Protein AF-A0A928KKV0-F1 (afdb_monomer)

Secondary structure (DSSP, 8-state):
-TTHHHHHHHHHHHHHHHHHH---SS-EEEEEEHHHHHHHHT--GGGHHHHHHHHHHHTHHHH---EEEEETTEEEEEE-HHHHHHHHHT--TTSHHHHHHHHHTSTT--HHHHHHHHHHH-S-EEEEE--SSS-SEEEEESSTTS--EEEEEEE-SS-EEEEEEEHHHHHHHT-

Foldseek 3Di:
DLQVQVVVVVLLVLLLCCLVPNADLFKDKDWDFLVVLCVSNVHDSVCSVVSLQVNLVVCCVQQNRWDWDDDPGGIITIGGSRNSVSSVVPRDCPALSNCQSVQQPDWPRDPVSNVVSVVVVHPQKDKDADDPVPAGIWIDGPDPDRDQWIWGWHDDPGGIDIDTDHPVRVVVVVD

Mean predicted aligned error: 3.45 Å

Structure (mmCIF, N/CA/C/O backbone):
data_AF-A0A928KKV0-F1
#
_entry.id   AF-A0A928KKV0-F1
#
loop_
_atom_site.group_PDB
_atom_site.id
_atom_site.type_symbol
_atom_site.label_atom_id
_atom_site.label_alt_id
_atom_site.label_comp_id
_atom_site.label_asym_id
_atom_site.label_entity_id
_atom_site.label_seq_id
_atom_site.pdbx_PDB_ins_code
_atom_site.Cartn_x
_atom_site.Cartn_y
_atom_site.Cartn_z
_atom_site.occupancy
_atom_site.B_iso_or_equiv
_atom_site.auth_seq_id
_atom_site.auth_comp_id
_atom_site.auth_asym_id
_atom_site.auth_atom_id
_atom_site.pdbx_PDB_model_num
ATOM 1 N N . MET A 1 1 ? -19.086 2.191 1.489 1.00 51.44 1 MET A N 1
ATOM 2 C CA . MET A 1 1 ? -19.020 2.713 2.875 1.00 51.44 1 MET A CA 1
ATOM 3 C C . MET A 1 1 ? -17.732 3.509 3.006 1.00 51.44 1 MET A C 1
ATOM 5 O O . MET A 1 1 ? -16.745 3.055 2.445 1.00 51.44 1 MET A O 1
ATOM 9 N N . SER A 1 2 ? -17.732 4.648 3.708 1.00 73.75 2 SER A N 1
ATOM 10 C CA . SER A 1 2 ? -16.563 5.547 3.864 1.00 73.75 2 SER A CA 1
ATOM 11 C C . SER A 1 2 ? -15.295 4.843 4.370 1.00 73.75 2 SER A C 1
ATOM 13 O O . SER A 1 2 ? -14.190 5.245 4.051 1.00 73.75 2 SER A O 1
ATOM 15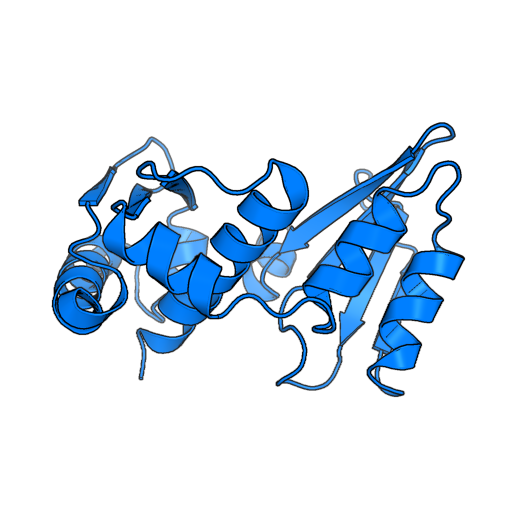 N N . GLN A 1 3 ? -15.460 3.740 5.099 1.00 90.81 3 GLN A N 1
ATOM 16 C CA . GLN A 1 3 ? -14.387 3.018 5.781 1.00 90.81 3 GLN A CA 1
ATOM 17 C C . GLN A 1 3 ? -13.841 1.790 5.033 1.00 90.81 3 GLN A C 1
ATOM 19 O O . GLN A 1 3 ? -12.837 1.219 5.453 1.00 90.81 3 GLN A O 1
ATOM 24 N N . GLN A 1 4 ? -14.493 1.357 3.947 1.00 95.06 4 GLN A N 1
ATOM 25 C CA . GLN A 1 4 ? -14.064 0.177 3.177 1.00 95.06 4 GLN A CA 1
ATOM 26 C C . GLN A 1 4 ? -12.664 0.381 2.586 1.00 95.06 4 GLN A C 1
ATOM 28 O O . GLN A 1 4 ? -11.825 -0.507 2.635 1.00 95.06 4 GLN A O 1
ATOM 33 N N . ARG A 1 5 ? -12.383 1.597 2.122 1.00 95.62 5 ARG A N 1
ATOM 34 C CA . ARG A 1 5 ? -11.116 1.932 1.482 1.00 95.62 5 ARG A CA 1
ATOM 35 C C . ARG A 1 5 ? -9.922 1.858 2.443 1.00 95.62 5 ARG A C 1
ATOM 37 O O . ARG A 1 5 ? -8.870 1.352 2.065 1.00 95.62 5 ARG A O 1
ATOM 44 N N . LEU A 1 6 ? -10.084 2.293 3.699 1.00 97.69 6 LEU A N 1
ATOM 45 C CA . LEU A 1 6 ? -9.061 2.090 4.734 1.00 97.69 6 LEU A CA 1
ATOM 46 C C . LEU A 1 6 ? -8.859 0.598 5.045 1.00 97.69 6 LEU A C 1
ATOM 48 O O . LEU A 1 6 ? -7.723 0.165 5.228 1.00 97.69 6 LEU A O 1
ATOM 52 N N . TYR A 1 7 ? -9.938 -0.189 5.081 1.00 97.81 7 TYR A N 1
ATOM 53 C CA . TYR A 1 7 ? -9.851 -1.638 5.269 1.00 97.81 7 TYR A CA 1
ATOM 54 C C . TYR A 1 7 ? -9.034 -2.297 4.150 1.00 97.81 7 TYR A C 1
ATOM 56 O O . TYR A 1 7 ? -8.057 -2.986 4.445 1.00 97.81 7 TYR A O 1
ATOM 64 N N . ASP A 1 8 ? -9.373 -2.028 2.887 1.00 96.19 8 ASP A N 1
ATOM 65 C CA . ASP A 1 8 ? -8.682 -2.602 1.726 1.00 96.19 8 ASP A CA 1
ATOM 66 C C . ASP A 1 8 ? -7.204 -2.189 1.702 1.00 96.19 8 ASP A C 1
ATOM 68 O O . ASP A 1 8 ? -6.319 -3.011 1.451 1.00 96.19 8 ASP A O 1
ATOM 72 N N . ASN A 1 9 ? -6.914 -0.934 2.060 1.00 97.06 9 ASN A N 1
ATOM 73 C CA . ASN A 1 9 ? -5.548 -0.438 2.175 1.00 97.06 9 ASN A CA 1
ATOM 74 C C . ASN A 1 9 ? -4.750 -1.168 3.272 1.00 97.06 9 ASN A C 1
ATOM 76 O O . ASN A 1 9 ? -3.647 -1.637 2.997 1.00 97.06 9 ASN A O 1
ATOM 80 N N . ILE A 1 10 ? -5.300 -1.329 4.483 1.00 97.81 10 ILE A N 1
ATOM 81 C CA . ILE A 1 10 ? -4.633 -2.063 5.574 1.00 97.81 10 ILE A CA 1
ATOM 82 C C . ILE A 1 10 ? -4.376 -3.518 5.172 1.00 97.81 10 ILE A C 1
ATOM 84 O O . ILE A 1 10 ? -3.279 -4.029 5.403 1.00 97.81 10 ILE A O 1
ATOM 88 N N . VAL A 1 11 ? -5.359 -4.183 4.556 1.00 97.50 11 VAL A N 1
ATOM 89 C CA . VAL A 1 11 ? -5.201 -5.556 4.053 1.00 97.50 11 VAL A CA 1
ATOM 90 C C . VAL A 1 11 ? -4.060 -5.614 3.038 1.00 97.50 11 VAL A C 1
ATOM 92 O O . VAL A 1 11 ? -3.163 -6.439 3.190 1.00 97.50 11 VAL A O 1
ATOM 95 N N . SER A 1 12 ? -4.045 -4.714 2.055 1.00 96.75 12 SER A N 1
ATOM 96 C CA . SER A 1 12 ? -3.000 -4.639 1.028 1.00 96.75 12 SER A CA 1
ATOM 97 C C . SER A 1 12 ? -1.600 -4.408 1.615 1.00 96.75 12 SER A C 1
ATOM 99 O O . SER A 1 12 ? -0.657 -5.118 1.258 1.00 96.75 12 SER A O 1
ATOM 101 N N . VAL A 1 13 ? -1.460 -3.474 2.562 1.00 97.12 13 VAL A N 1
ATOM 102 C CA . VAL A 1 13 ? -0.184 -3.181 3.239 1.00 97.12 13 VAL A CA 1
ATOM 103 C C . VAL A 1 13 ? 0.303 -4.383 4.049 1.00 97.12 13 VAL A C 1
ATOM 105 O O . VAL A 1 13 ? 1.492 -4.704 4.036 1.00 97.12 13 VAL A O 1
ATOM 108 N N . LEU A 1 14 ? -0.599 -5.086 4.737 1.00 97.75 14 LEU A N 1
ATOM 109 C CA . LEU A 1 14 ? -0.246 -6.288 5.491 1.00 97.75 14 LEU A CA 1
ATOM 110 C C . LEU A 1 14 ? 0.119 -7.463 4.574 1.00 97.75 14 LEU A C 1
ATOM 112 O O . LEU A 1 14 ? 1.092 -8.158 4.868 1.00 97.75 14 LEU A O 1
ATOM 116 N N . LYS A 1 15 ? -0.594 -7.661 3.456 1.00 97.56 15 LYS A N 1
ATOM 117 C CA . LYS A 1 15 ? -0.227 -8.652 2.429 1.00 97.56 15 LYS A CA 1
ATOM 118 C C . LYS A 1 15 ? 1.172 -8.376 1.889 1.00 97.56 15 LYS A C 1
ATOM 120 O O . LYS A 1 15 ? 2.016 -9.269 1.870 1.00 97.56 15 LYS A O 1
ATOM 125 N N . GLU A 1 16 ? 1.450 -7.126 1.527 1.00 97.19 16 GLU A N 1
ATOM 126 C CA . GLU A 1 16 ? 2.772 -6.702 1.073 1.00 97.19 16 GLU A CA 1
ATOM 127 C C . GLU A 1 16 ? 3.857 -6.958 2.126 1.00 97.19 16 GLU A C 1
ATOM 129 O O . GLU A 1 16 ? 4.899 -7.529 1.799 1.00 97.19 16 GLU A O 1
ATOM 134 N N . ALA A 1 17 ? 3.618 -6.582 3.386 1.00 96.38 17 ALA A N 1
ATOM 135 C CA . ALA A 1 17 ? 4.567 -6.805 4.472 1.00 96.38 17 ALA A CA 1
ATOM 136 C C . ALA A 1 17 ? 4.880 -8.298 4.653 1.00 96.38 17 ALA A C 1
ATOM 138 O O . ALA A 1 17 ? 6.051 -8.666 4.742 1.00 96.38 17 ALA A O 1
ATOM 139 N N . GLN A 1 18 ? 3.863 -9.165 4.632 1.00 97.06 18 GLN A N 1
ATOM 140 C CA . GLN A 1 18 ? 4.037 -10.617 4.745 1.00 97.06 18 GLN A CA 1
ATOM 141 C C . GLN A 1 18 ? 4.776 -11.213 3.539 1.00 97.06 18 GLN A C 1
ATOM 143 O O . GLN A 1 18 ? 5.651 -12.059 3.710 1.00 97.06 18 GLN A O 1
ATOM 148 N N . LEU A 1 19 ? 4.489 -10.750 2.320 1.00 96.56 19 LEU A N 1
ATOM 149 C CA . LEU A 1 19 ? 5.197 -11.180 1.109 1.00 96.56 19 LEU A CA 1
ATOM 150 C C . LEU A 1 19 ? 6.659 -10.705 1.102 1.00 96.56 19 LEU A C 1
ATOM 152 O O . LEU A 1 19 ? 7.546 -11.410 0.606 1.00 96.56 19 LEU A O 1
ATOM 156 N N . LYS A 1 20 ? 6.940 -9.518 1.654 1.00 94.69 20 LYS A N 1
ATOM 157 C CA . LYS A 1 20 ? 8.287 -8.937 1.749 1.00 94.69 20 LYS A CA 1
ATOM 158 C C . LYS A 1 20 ? 9.129 -9.577 2.850 1.00 94.69 20 LYS A C 1
ATOM 160 O O . LYS A 1 20 ? 10.262 -9.968 2.566 1.00 94.69 20 LYS A O 1
ATOM 165 N N . LEU A 1 21 ? 8.588 -9.700 4.055 1.00 95.31 21 LEU A N 1
ATOM 166 C CA . LEU A 1 21 ? 9.338 -10.039 5.269 1.00 95.31 21 LEU A CA 1
ATOM 167 C C . LEU A 1 21 ? 9.090 -11.471 5.764 1.00 95.31 21 LEU A C 1
ATOM 169 O O . LEU A 1 21 ? 9.864 -11.972 6.571 1.00 95.31 21 LEU A O 1
ATOM 173 N N . GLY A 1 22 ? 8.060 -12.141 5.248 1.00 95.62 22 GLY A N 1
ATOM 174 C CA . GLY A 1 22 ? 7.538 -13.387 5.803 1.00 95.62 22 GLY A CA 1
ATOM 175 C C . GLY A 1 22 ? 6.378 -13.133 6.768 1.00 95.62 22 GLY A C 1
ATOM 176 O O . GLY A 1 22 ? 6.202 -12.033 7.292 1.00 95.62 22 GLY A O 1
ATOM 177 N N . TYR A 1 23 ? 5.556 -14.160 6.979 1.00 96.25 23 TYR A N 1
ATOM 178 C CA . TYR A 1 23 ? 4.488 -14.121 7.975 1.00 96.25 23 TYR A CA 1
ATOM 179 C C . TYR A 1 23 ? 5.032 -14.466 9.361 1.00 96.25 23 TYR A C 1
ATOM 181 O O . TYR A 1 23 ? 5.656 -15.511 9.548 1.00 96.25 23 TYR A O 1
ATOM 189 N N . GLU A 1 24 ? 4.706 -13.619 10.334 1.00 94.06 24 GLU A N 1
ATOM 190 C CA . GLU A 1 24 ? 4.883 -13.890 11.754 1.00 94.06 24 GLU A CA 1
ATOM 191 C C . GLU A 1 24 ? 3.598 -13.541 12.514 1.00 94.06 24 GLU A C 1
ATOM 193 O O . GLU A 1 24 ? 2.907 -12.566 12.211 1.00 94.06 24 GLU A O 1
ATOM 198 N N . GLU A 1 25 ? 3.273 -14.341 13.528 1.00 94.81 25 GLU A N 1
ATOM 199 C CA . GLU A 1 25 ? 2.052 -14.198 14.325 1.00 94.81 25 GLU A CA 1
ATOM 200 C C . GLU A 1 25 ? 2.226 -13.142 15.436 1.00 94.81 25 GLU A C 1
ATOM 202 O O . GLU A 1 25 ? 2.160 -13.427 16.632 1.00 94.81 25 GLU A O 1
ATOM 207 N N . HIS A 1 26 ? 2.481 -11.893 15.048 1.00 96.25 26 HIS A N 1
ATOM 208 C CA . HIS A 1 26 ? 2.588 -10.759 15.966 1.00 96.25 26 HIS A CA 1
ATOM 209 C C . HIS A 1 26 ? 1.786 -9.554 15.463 1.00 96.25 26 HIS A C 1
ATOM 211 O O . HIS A 1 26 ? 1.436 -9.454 14.291 1.00 96.25 26 HIS A O 1
ATOM 217 N N . ALA A 1 27 ? 1.488 -8.605 16.354 1.00 97.94 27 ALA A N 1
ATOM 218 C CA . ALA A 1 27 ? 0.838 -7.359 15.957 1.00 97.94 27 ALA A CA 1
ATOM 219 C C . ALA A 1 27 ? 1.756 -6.532 15.039 1.00 97.94 27 ALA A C 1
ATOM 221 O O . ALA A 1 27 ? 2.963 -6.451 15.282 1.00 97.94 27 ALA A O 1
ATOM 222 N N . ILE A 1 28 ? 1.196 -5.895 14.011 1.00 98.12 28 ILE A N 1
ATOM 223 C CA . ILE A 1 28 ? 1.946 -5.069 13.053 1.00 98.12 28 ILE A CA 1
ATOM 224 C C . ILE A 1 28 ? 1.451 -3.629 13.144 1.00 98.12 28 ILE A C 1
ATOM 226 O O . ILE A 1 28 ? 0.252 -3.368 13.156 1.00 98.12 28 ILE A O 1
ATOM 230 N N . GLY A 1 29 ? 2.390 -2.685 13.221 1.00 97.56 29 GLY A N 1
ATOM 231 C CA . GLY A 1 29 ? 2.087 -1.259 13.211 1.00 97.56 29 GLY A CA 1
ATOM 232 C C . GLY A 1 29 ? 2.351 -0.641 11.845 1.00 97.56 29 GLY A C 1
ATOM 233 O O . GLY A 1 29 ? 3.468 -0.754 11.350 1.00 97.56 29 GLY A O 1
ATOM 234 N N . VAL A 1 30 ? 1.365 0.059 11.297 1.00 96.75 30 VAL A N 1
ATOM 235 C CA . VAL A 1 30 ? 1.446 0.802 10.036 1.00 96.75 30 VAL A CA 1
ATOM 236 C C . VAL A 1 30 ? 1.331 2.293 10.341 1.00 96.75 30 VAL A C 1
ATOM 238 O O . VAL A 1 30 ? 0.478 2.704 11.128 1.00 96.75 30 VAL A O 1
ATOM 241 N N . ASN A 1 31 ? 2.213 3.108 9.762 1.00 97.00 31 ASN A N 1
ATOM 242 C CA . ASN A 1 31 ? 2.159 4.559 9.916 1.00 97.00 31 ASN A CA 1
ATOM 243 C C . ASN A 1 31 ? 1.422 5.167 8.727 1.00 97.00 31 ASN A C 1
ATOM 245 O O . ASN A 1 31 ? 1.770 4.889 7.584 1.00 97.00 31 ASN A O 1
ATOM 249 N N . TYR A 1 32 ? 0.462 6.034 9.019 1.00 97.38 32 TYR A N 1
ATOM 250 C CA . TYR A 1 32 ? -0.240 6.836 8.032 1.00 97.38 32 TYR A CA 1
ATOM 251 C C . TYR A 1 32 ? -0.047 8.309 8.354 1.00 97.38 32 TYR A C 1
ATOM 253 O O . TYR A 1 32 ? -0.133 8.699 9.522 1.00 97.38 32 TYR A O 1
ATOM 261 N N . ILE A 1 33 ? 0.173 9.132 7.331 1.00 96.75 33 ILE A N 1
ATOM 262 C CA . ILE A 1 33 ? 0.067 10.584 7.481 1.00 96.75 33 ILE A CA 1
ATOM 263 C C . ILE A 1 33 ? -1.413 10.992 7.531 1.00 96.75 33 ILE A C 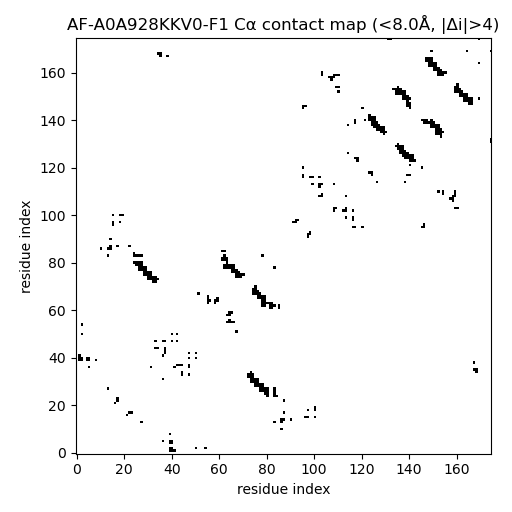1
ATOM 265 O O . ILE A 1 33 ? -2.269 10.303 6.971 1.00 96.75 33 ILE A O 1
ATOM 269 N N . THR A 1 34 ? -1.731 12.108 8.193 1.00 97.31 34 THR A N 1
ATOM 270 C CA . THR A 1 34 ? -3.122 12.576 8.356 1.00 97.31 34 THR A CA 1
ATOM 271 C C . THR A 1 34 ? -3.827 12.729 7.010 1.00 97.31 34 THR A C 1
ATOM 273 O O . THR A 1 34 ? -4.967 12.300 6.865 1.00 97.31 34 THR A O 1
ATOM 276 N N . ARG A 1 35 ? -3.129 13.267 6.003 1.00 96.19 35 ARG A N 1
ATOM 277 C CA . ARG A 1 35 ? -3.687 13.499 4.665 1.00 96.19 35 ARG A CA 1
ATOM 278 C C . ARG A 1 35 ? -4.110 12.201 3.965 1.00 96.19 35 ARG A C 1
ATOM 280 O O . ARG A 1 35 ? -5.233 12.126 3.479 1.00 96.19 35 ARG A O 1
ATOM 287 N N . SER A 1 36 ? -3.289 11.150 4.028 1.00 96.62 36 SER A N 1
ATOM 288 C CA . SER A 1 36 ? -3.652 9.816 3.529 1.00 96.62 36 SER A CA 1
ATOM 289 C C . SER A 1 36 ? -4.885 9.259 4.238 1.00 96.62 36 SER A C 1
ATOM 291 O O . SER A 1 36 ? -5.766 8.688 3.601 1.00 96.62 36 SER A O 1
ATOM 293 N N . LEU A 1 37 ? -4.990 9.442 5.560 1.00 97.56 37 LEU A N 1
ATOM 294 C CA . LEU A 1 37 ? -6.177 9.009 6.305 1.00 97.56 37 LEU A CA 1
ATOM 295 C C . LEU A 1 37 ? -7.426 9.776 5.875 1.00 97.56 37 LEU A C 1
ATOM 297 O O . LEU A 1 37 ? -8.473 9.153 5.723 1.00 97.56 37 LEU A O 1
ATOM 301 N N . CYS A 1 38 ? -7.322 11.080 5.611 1.00 97.25 38 CYS A N 1
ATOM 302 C CA . CYS A 1 38 ? -8.423 11.860 5.048 1.00 97.25 38 CYS A CA 1
ATOM 303 C C . CYS A 1 38 ? -8.901 11.290 3.704 1.00 97.25 38 CYS A C 1
ATOM 305 O O . CYS A 1 38 ? -10.107 11.139 3.512 1.00 97.25 38 CYS A O 1
ATOM 307 N N . HIS A 1 39 ? -7.992 10.893 2.807 1.00 96.75 39 HIS A N 1
ATOM 308 C CA . HIS A 1 39 ? -8.355 10.264 1.524 1.00 96.75 39 HIS A CA 1
ATOM 309 C C . HIS A 1 39 ? -8.990 8.885 1.678 1.00 96.75 39 HIS A C 1
ATOM 311 O O . HIS A 1 39 ? -9.934 8.543 0.961 1.00 96.75 39 HIS A O 1
ATOM 317 N N . LEU A 1 40 ? -8.468 8.081 2.605 1.00 96.94 40 LEU A N 1
ATOM 318 C CA . LEU A 1 40 ? -8.930 6.715 2.849 1.00 96.94 40 LEU A CA 1
ATOM 319 C C . LEU A 1 40 ? -10.271 6.669 3.589 1.00 96.94 40 LEU A C 1
ATOM 321 O O . LEU A 1 40 ? -11.051 5.749 3.361 1.00 96.94 40 LEU A O 1
ATOM 325 N N . LEU A 1 41 ? -10.537 7.637 4.467 1.00 96.69 41 LEU A N 1
ATOM 326 C CA . LEU A 1 41 ? -11.769 7.728 5.259 1.00 96.69 41 LEU A CA 1
ATOM 327 C C . LEU A 1 41 ? -12.815 8.657 4.626 1.00 96.69 41 LEU A C 1
ATOM 329 O O . LEU A 1 41 ? -13.989 8.594 4.987 1.00 96.69 41 LEU A O 1
ATOM 333 N N . GLY A 1 42 ? -12.410 9.512 3.683 1.00 96.06 42 GLY A N 1
ATOM 334 C CA . GLY A 1 42 ? -13.281 10.509 3.061 1.00 96.06 42 GLY A CA 1
ATOM 335 C C . GLY A 1 42 ? -13.750 11.587 4.041 1.00 96.06 42 GLY A C 1
ATOM 336 O O . GLY A 1 42 ? -14.896 12.026 3.951 1.00 96.06 42 GLY A O 1
ATOM 337 N N . CYS A 1 43 ? -12.894 11.982 4.988 1.00 96.25 43 CYS A N 1
ATOM 338 C CA . CYS A 1 43 ? -13.214 12.929 6.061 1.00 96.25 43 CYS A CA 1
ATOM 339 C C . CYS A 1 43 ? -12.167 14.048 6.184 1.00 96.25 43 CYS A C 1
ATOM 341 O O . CYS A 1 43 ? -11.056 13.942 5.658 1.00 96.25 43 CYS A O 1
ATOM 343 N N . GLY A 1 44 ? -12.499 15.124 6.901 1.00 96.50 44 GLY A N 1
ATOM 344 C CA . GLY A 1 44 ? -11.538 16.170 7.255 1.00 96.50 44 GLY A CA 1
ATOM 345 C C . GLY A 1 44 ? -10.594 15.746 8.386 1.00 96.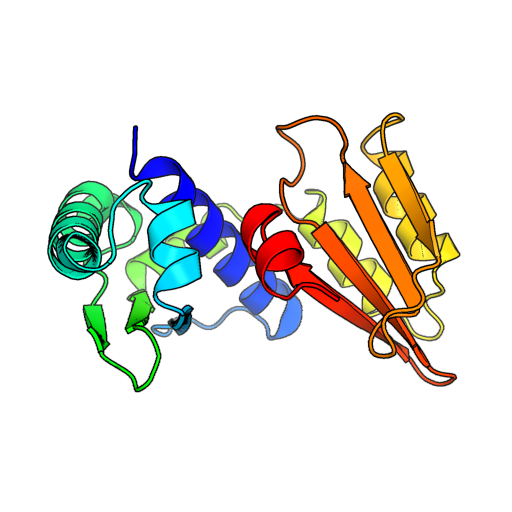50 44 GLY A C 1
ATOM 346 O O . GLY A 1 44 ? -10.879 14.810 9.131 1.00 96.50 44 GLY A O 1
ATOM 347 N N . GLU A 1 45 ? -9.477 16.462 8.556 1.00 96.25 45 GLU A N 1
ATOM 348 C CA . GLU A 1 45 ? -8.449 16.126 9.562 1.00 96.25 45 GLU A CA 1
ATOM 349 C C . GLU A 1 45 ? -9.007 16.050 10.993 1.00 96.25 45 GLU A C 1
ATOM 351 O O . GLU A 1 45 ? -8.650 15.157 11.757 1.00 96.25 45 GLU A O 1
ATOM 356 N N . ALA A 1 46 ? -9.933 16.952 11.344 1.00 96.62 46 ALA A N 1
ATOM 357 C CA . ALA A 1 46 ? -10.561 16.998 12.666 1.00 96.62 46 ALA A CA 1
ATOM 358 C C . ALA A 1 46 ? -11.453 15.777 12.971 1.00 96.62 46 ALA A C 1
ATOM 360 O O . ALA A 1 46 ? -11.791 15.539 14.130 1.00 96.62 46 ALA A O 1
ATOM 361 N N . GLU A 1 47 ? -11.848 15.019 11.947 1.00 96.94 47 GLU A N 1
ATOM 362 C CA . GLU A 1 47 ? -12.741 13.861 12.056 1.00 96.94 47 GLU A CA 1
ATOM 363 C C . GLU A 1 47 ? -11.966 12.534 12.105 1.00 96.94 47 GLU A C 1
ATOM 365 O O . GLU A 1 47 ? -12.525 11.520 12.522 1.00 96.94 47 GLU A O 1
ATOM 370 N N . VAL A 1 48 ? -10.673 12.538 11.745 1.00 97.50 48 VAL A N 1
ATOM 371 C CA . VAL A 1 48 ? -9.850 11.326 11.575 1.00 97.50 48 VAL A CA 1
ATOM 372 C C . VAL A 1 48 ? -9.852 10.441 12.819 1.00 97.50 48 VAL A C 1
ATOM 374 O O . VAL A 1 48 ? -10.070 9.240 12.703 1.00 97.50 48 VAL A O 1
ATOM 377 N N . GLU A 1 49 ? -9.654 10.993 14.019 1.00 97.50 49 GLU A N 1
ATOM 378 C CA . GLU A 1 49 ? -9.644 10.180 15.247 1.00 97.50 49 GLU A CA 1
ATOM 379 C C . GLU A 1 49 ? -10.992 9.495 15.512 1.00 97.50 49 GLU A C 1
ATOM 381 O O . GLU A 1 49 ? -11.032 8.331 15.917 1.00 97.50 49 GLU A O 1
ATOM 386 N N . GLY A 1 50 ? -12.097 10.205 15.262 1.00 97.81 50 GLY A N 1
ATOM 387 C CA . GLY A 1 50 ? -13.447 9.664 15.412 1.00 97.81 50 GLY A CA 1
ATOM 388 C C . GLY A 1 50 ? -13.729 8.556 14.399 1.00 97.81 50 GLY A C 1
ATOM 389 O O . GLY A 1 50 ? -14.239 7.495 14.767 1.00 97.81 50 GLY A O 1
ATOM 390 N N . GLU A 1 51 ? -13.326 8.762 13.147 1.00 98.06 51 GLU A N 1
ATOM 391 C CA . GLU A 1 51 ? -13.454 7.768 12.082 1.00 98.06 51 GLU A CA 1
ATOM 392 C C . GLU A 1 51 ? -12.554 6.545 12.308 1.00 98.06 51 GLU A C 1
ATOM 394 O O . GLU A 1 51 ? -12.997 5.420 12.088 1.00 98.06 51 GLU A O 1
ATOM 399 N N . LEU A 1 52 ? -11.337 6.715 12.838 1.00 98.19 52 LEU A N 1
ATOM 400 C CA . LEU A 1 52 ? -10.467 5.602 13.243 1.00 98.19 52 LEU A CA 1
ATOM 401 C C . LEU A 1 52 ? -11.069 4.788 14.397 1.00 98.19 52 LEU A C 1
ATOM 403 O O . LEU A 1 52 ? -11.003 3.554 14.386 1.00 98.19 52 LEU A O 1
ATOM 407 N N . ALA A 1 53 ? -11.685 5.451 15.380 1.00 98.19 53 ALA A N 1
ATOM 408 C CA . ALA A 1 53 ? -12.389 4.772 16.466 1.00 98.19 53 ALA A CA 1
ATOM 409 C C . ALA A 1 53 ? -13.584 3.961 15.940 1.00 98.19 53 ALA A C 1
ATOM 411 O O . ALA A 1 53 ? -13.735 2.785 16.287 1.00 98.19 53 ALA A O 1
ATOM 412 N N . ALA A 1 54 ? -14.395 4.562 15.065 1.00 98.00 54 ALA A N 1
ATOM 413 C CA . ALA A 1 54 ? -15.522 3.892 14.424 1.00 98.00 54 ALA A CA 1
ATOM 414 C C . ALA A 1 54 ? -15.058 2.717 13.547 1.00 98.00 54 ALA A C 1
ATOM 416 O O . ALA A 1 54 ? -15.617 1.627 13.643 1.00 98.00 54 ALA A O 1
ATOM 417 N N . PHE A 1 55 ? -13.994 2.899 12.762 1.00 98.19 55 PHE A N 1
ATOM 418 C CA . PHE A 1 55 ? -13.367 1.851 11.956 1.00 98.19 55 PHE A CA 1
ATOM 419 C C . PHE A 1 55 ? -12.926 0.660 12.816 1.00 98.19 55 PHE A C 1
ATOM 421 O O . PHE A 1 55 ? -13.300 -0.482 12.543 1.00 98.19 55 PHE A O 1
ATOM 428 N N . SER A 1 56 ? -12.184 0.925 13.897 1.00 98.25 56 SER A N 1
ATOM 429 C CA . SER A 1 56 ? -11.708 -0.107 14.827 1.00 98.25 56 SER A CA 1
ATOM 430 C C . SER A 1 56 ? -12.863 -0.898 15.451 1.00 98.25 56 SER A C 1
ATOM 432 O O . SER A 1 56 ? -12.759 -2.113 15.627 1.00 98.25 56 SER A O 1
ATOM 434 N N . GLN A 1 57 ? -13.991 -0.240 15.739 1.00 98.06 57 GLN A N 1
ATOM 435 C CA . GLN A 1 57 ? -15.199 -0.903 16.228 1.00 98.06 57 GLN A CA 1
ATOM 436 C C . GLN A 1 57 ? -15.894 -1.733 15.138 1.00 98.06 57 GLN A C 1
ATOM 438 O O . GLN A 1 57 ? -16.235 -2.889 15.388 1.00 98.06 57 GLN A O 1
ATOM 443 N N . ASN A 1 58 ? -16.086 -1.168 13.945 1.00 97.62 58 ASN A N 1
ATOM 444 C CA . ASN A 1 58 ? -16.833 -1.788 12.849 1.00 97.62 58 ASN A CA 1
ATOM 445 C C . ASN A 1 58 ? -16.134 -3.031 12.280 1.00 97.62 58 ASN A C 1
ATOM 447 O O . ASN A 1 58 ? -16.807 -3.988 11.903 1.00 97.62 58 ASN A O 1
ATOM 451 N N . TYR A 1 59 ? -14.798 -3.052 12.266 1.00 97.75 59 TYR A N 1
ATOM 452 C CA . TYR A 1 59 ? -14.003 -4.180 11.763 1.00 97.75 59 TYR A CA 1
ATOM 453 C C . TYR A 1 59 ? -13.420 -5.074 12.866 1.00 97.75 59 TYR A C 1
ATOM 455 O O . TYR A 1 59 ? -12.651 -5.989 12.563 1.00 97.75 59 TYR A O 1
ATOM 463 N N . ALA A 1 60 ? -13.802 -4.884 14.136 1.00 98.00 60 ALA A N 1
ATOM 464 C CA . ALA A 1 60 ? -13.271 -5.660 15.264 1.00 98.00 60 ALA A CA 1
ATOM 465 C C . ALA A 1 60 ? -13.467 -7.182 15.109 1.00 98.00 60 ALA A C 1
ATOM 467 O O . ALA A 1 60 ? -12.637 -7.987 15.554 1.00 98.00 60 ALA A O 1
ATOM 468 N N . ASP A 1 61 ? -14.554 -7.595 14.458 1.00 97.94 61 ASP A N 1
ATOM 469 C CA . ASP A 1 61 ? -14.856 -9.006 14.219 1.00 97.94 61 ASP A CA 1
ATOM 470 C C . ASP A 1 61 ? -13.933 -9.644 13.178 1.00 97.94 61 ASP A C 1
ATOM 472 O O . ASP A 1 61 ? -13.658 -10.840 13.284 1.00 97.94 61 ASP A O 1
ATOM 476 N N . VAL A 1 62 ? -13.368 -8.852 12.267 1.00 97.44 62 VAL A N 1
ATOM 477 C CA . VAL A 1 62 ? -12.468 -9.317 11.204 1.00 97.44 62 VAL A CA 1
ATOM 478 C C . VAL A 1 62 ? -11.010 -9.055 11.581 1.00 97.44 62 VAL A C 1
ATOM 480 O O . VAL A 1 62 ? -10.245 -9.991 11.799 1.00 97.44 62 VAL A O 1
ATOM 483 N N . LEU A 1 63 ? -10.636 -7.786 11.757 1.00 98.06 63 LEU A N 1
ATOM 484 C CA . LEU A 1 63 ? -9.254 -7.358 11.992 1.00 98.06 63 LEU A CA 1
ATOM 485 C C . LEU A 1 63 ? -8.848 -7.353 13.474 1.00 98.06 63 LEU A C 1
ATOM 487 O O . LEU A 1 63 ? -7.675 -7.186 13.802 1.00 98.06 63 LEU A O 1
ATOM 491 N N . GLY A 1 64 ? -9.801 -7.539 14.390 1.00 98.19 64 GLY A N 1
ATOM 492 C CA . GLY A 1 64 ? -9.591 -7.223 15.803 1.00 98.19 64 GLY A CA 1
ATOM 493 C C . GLY A 1 64 ? -9.657 -5.719 16.068 1.00 98.19 64 GLY A C 1
ATOM 494 O O . GLY A 1 64 ? -9.790 -4.910 15.153 1.00 98.19 64 GLY A O 1
ATOM 495 N N . ARG A 1 65 ? -9.594 -5.335 17.348 1.00 98.25 65 ARG A N 1
ATOM 496 C CA . ARG A 1 65 ? -9.567 -3.917 17.727 1.00 98.25 65 ARG A CA 1
ATOM 497 C C . ARG A 1 65 ? -8.203 -3.337 17.391 1.00 98.25 65 ARG A C 1
ATOM 499 O O . ARG A 1 65 ? -7.220 -3.657 18.055 1.00 98.25 65 ARG A O 1
ATOM 506 N N . ILE A 1 66 ? -8.166 -2.506 16.360 1.00 98.38 66 ILE A N 1
ATOM 507 C CA . ILE A 1 66 ? -6.974 -1.768 15.959 1.00 98.38 66 ILE A CA 1
ATOM 508 C C . ILE A 1 66 ? -6.755 -0.637 16.958 1.00 98.38 66 ILE A C 1
ATOM 510 O O . ILE A 1 66 ? -7.661 0.161 17.217 1.00 98.38 66 ILE A O 1
ATOM 514 N N . GLU A 1 67 ? -5.555 -0.580 17.521 1.00 98.50 67 GLU A N 1
ATOM 515 C CA . GLU A 1 67 ? -5.119 0.545 18.342 1.00 98.50 67 GLU A CA 1
ATOM 516 C C . GLU A 1 67 ? -4.534 1.621 17.433 1.00 98.50 67 GLU A C 1
ATOM 518 O O . GLU A 1 67 ? -3.853 1.305 16.461 1.00 98.50 67 GLU A O 1
ATOM 523 N N . PHE A 1 68 ? -4.750 2.893 17.746 1.00 98.25 68 PHE A N 1
ATOM 524 C CA . PHE A 1 68 ? -4.121 3.988 17.017 1.00 98.25 68 PHE A CA 1
ATOM 525 C C . PHE A 1 68 ? -3.531 5.007 17.983 1.00 98.25 68 PHE A C 1
ATOM 527 O O . PHE A 1 68 ? -4.072 5.263 19.057 1.00 98.25 68 PHE A O 1
ATOM 534 N N . ALA A 1 69 ? -2.386 5.569 17.608 1.00 98.00 69 ALA A N 1
ATOM 535 C CA . ALA A 1 69 ? -1.692 6.568 18.405 1.00 98.00 69 ALA A CA 1
ATOM 536 C C . ALA A 1 69 ? -1.153 7.683 17.513 1.00 98.00 69 ALA A C 1
ATOM 538 O O . ALA A 1 69 ? -0.475 7.404 16.519 1.00 98.00 69 ALA A O 1
ATOM 539 N N . ALA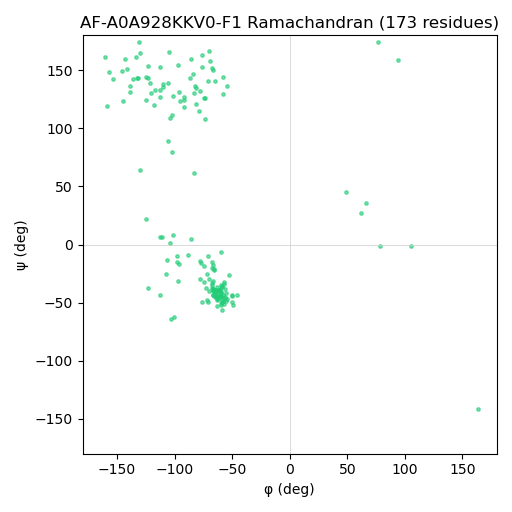 A 1 70 ? -1.410 8.931 17.907 1.00 97.31 70 ALA A N 1
ATOM 540 C CA . ALA A 1 70 ? -0.920 10.111 17.207 1.00 97.31 70 ALA A CA 1
ATOM 541 C C . ALA A 1 70 ? 0.617 10.118 17.103 1.00 97.31 70 ALA A C 1
ATOM 543 O O . ALA A 1 70 ? 1.346 9.660 17.995 1.00 97.31 70 ALA A O 1
ATOM 544 N N . ARG A 1 71 ? 1.105 10.628 15.981 1.00 95.88 71 ARG A N 1
ATOM 545 C CA . ARG A 1 71 ? 2.504 10.876 15.615 1.00 95.88 71 ARG A CA 1
ATOM 546 C C . ARG A 1 71 ? 2.600 12.306 15.085 1.00 95.88 71 ARG A C 1
ATOM 548 O O . ARG A 1 71 ? 1.580 12.960 14.922 1.00 95.88 71 ARG A O 1
ATOM 555 N N . GLU A 1 72 ? 3.813 12.779 14.812 1.00 91.88 72 GLU A N 1
ATOM 556 C CA . GLU A 1 72 ? 4.057 14.166 14.387 1.00 91.88 72 GLU A CA 1
ATOM 557 C C . GLU A 1 72 ? 3.157 14.612 13.221 1.00 91.88 72 GLU A C 1
ATOM 559 O O . GLU A 1 72 ? 2.562 15.678 13.302 1.00 91.88 72 GLU A O 1
ATOM 564 N N . ASN A 1 73 ? 2.978 13.757 12.204 1.00 92.62 73 ASN A N 1
ATOM 565 C CA . ASN A 1 73 ? 2.220 14.083 10.988 1.00 92.62 73 ASN A CA 1
ATOM 566 C C . ASN A 1 73 ? 1.079 13.097 10.681 1.00 92.62 73 ASN A C 1
ATOM 568 O O . ASN A 1 73 ? 0.683 12.958 9.525 1.00 92.62 73 ASN A O 1
ATOM 572 N N . GLY A 1 74 ? 0.583 12.362 11.680 1.00 97.12 74 GLY A N 1
ATOM 573 C CA . GLY A 1 74 ? -0.473 11.372 11.461 1.00 97.12 74 GLY A CA 1
ATOM 574 C C . GLY A 1 74 ? -0.627 10.374 12.595 1.00 97.12 74 GLY A C 1
ATOM 575 O O . GLY A 1 74 ? -0.510 10.731 13.764 1.00 97.12 74 GLY A O 1
ATOM 576 N N . PHE A 1 75 ? -0.891 9.112 12.264 1.00 98.38 75 PHE A N 1
ATOM 577 C CA . PHE A 1 75 ? -1.206 8.073 13.241 1.00 98.38 75 PHE A CA 1
ATOM 578 C C . PHE A 1 75 ? -0.468 6.776 12.929 1.00 98.38 75 PHE A C 1
ATOM 580 O O . PHE A 1 75 ? -0.331 6.366 11.777 1.00 98.38 75 PHE A O 1
ATOM 587 N N . ARG A 1 76 ? -0.030 6.088 13.983 1.00 98.50 76 ARG A N 1
ATOM 588 C CA . ARG A 1 76 ? 0.347 4.678 13.892 1.00 98.50 76 ARG A CA 1
ATOM 589 C C . ARG A 1 76 ? -0.870 3.834 14.226 1.00 98.50 76 ARG A C 1
ATOM 591 O O . ARG A 1 76 ? -1.338 3.916 15.359 1.00 98.50 76 ARG A O 1
ATOM 598 N N . LEU A 1 77 ? -1.328 3.020 13.284 1.00 98.6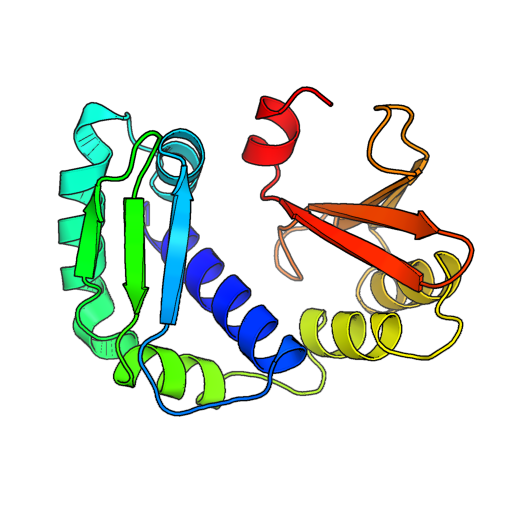2 77 LEU A N 1
ATOM 599 C CA . LEU A 1 77 ? -2.366 2.011 13.478 1.00 98.62 77 LEU A CA 1
ATOM 600 C C . LEU A 1 77 ? -1.692 0.665 13.752 1.00 98.62 77 LEU A C 1
ATOM 602 O O . LEU A 1 77 ? -0.890 0.195 12.951 1.00 98.62 77 LEU A O 1
ATOM 606 N N . THR A 1 78 ? -2.005 0.039 14.878 1.00 98.69 78 THR A N 1
ATOM 607 C CA . THR A 1 78 ? -1.499 -1.277 15.266 1.00 98.69 78 THR A CA 1
ATOM 608 C C . THR A 1 78 ? -2.591 -2.313 15.058 1.00 98.69 78 THR A C 1
ATOM 610 O O . THR A 1 78 ? -3.574 -2.356 15.800 1.00 98.69 78 THR A O 1
ATOM 613 N N . VAL A 1 79 ? -2.405 -3.161 14.048 1.00 98.75 79 VAL A N 1
ATOM 614 C CA . VAL A 1 79 ? -3.285 -4.293 13.766 1.00 98.75 79 VAL A CA 1
ATOM 615 C C . VAL A 1 79 ? -2.898 -5.451 14.685 1.00 98.75 79 VAL A C 1
ATOM 617 O O . VAL A 1 79 ? -1.741 -5.884 14.659 1.00 98.75 79 VAL A O 1
ATOM 620 N N . PRO A 1 80 ? -3.820 -5.952 15.529 1.00 98.69 80 PRO A N 1
ATOM 621 C CA . PRO A 1 80 ? -3.516 -7.042 16.445 1.00 98.69 80 PRO A CA 1
ATOM 622 C C . PRO A 1 80 ? -3.322 -8.357 15.683 1.00 98.69 80 PRO A C 1
ATOM 624 O O . PRO A 1 80 ? -3.727 -8.488 14.528 1.00 98.69 80 PRO A O 1
ATOM 627 N N . VAL A 1 81 ? -2.776 -9.366 16.371 1.00 98.50 81 VAL A N 1
ATOM 628 C CA . VAL A 1 81 ? -2.531 -10.714 15.820 1.00 98.50 81 VAL A CA 1
ATOM 629 C C . VAL A 1 81 ? -3.738 -11.250 15.050 1.00 98.50 81 VAL A C 1
ATOM 631 O O . VAL A 1 81 ? -3.575 -11.731 13.939 1.00 98.50 81 VAL A O 1
ATOM 634 N N . LYS A 1 82 ? -4.960 -11.077 15.578 1.00 98.50 82 LYS A N 1
ATOM 635 C CA . LYS A 1 82 ? -6.199 -11.492 14.902 1.00 98.50 82 LYS A CA 1
ATOM 636 C C . LYS A 1 82 ? -6.283 -10.987 13.454 1.00 98.50 82 LYS A C 1
ATOM 638 O O . LYS A 1 82 ? -6.571 -11.777 12.562 1.00 98.50 82 LYS A O 1
ATOM 643 N N . GLY A 1 83 ? -6.033 -9.699 13.225 1.00 98.56 83 GLY A N 1
ATOM 644 C CA . GLY A 1 83 ? -6.082 -9.111 11.889 1.00 98.56 83 GLY A CA 1
ATOM 645 C C . GLY A 1 83 ? -4.908 -9.533 11.018 1.00 98.56 83 GLY A C 1
ATOM 646 O O . GLY A 1 83 ? -5.101 -9.811 9.840 1.00 98.56 83 GLY A O 1
ATOM 647 N N . VAL A 1 84 ? -3.713 -9.665 11.596 1.00 98.56 84 VAL A N 1
ATOM 648 C CA . VAL A 1 84 ? -2.525 -10.142 10.869 1.00 98.56 84 VAL A CA 1
ATOM 649 C C . VAL A 1 84 ? -2.723 -11.583 10.378 1.00 98.56 84 VAL A C 1
ATOM 651 O O . VAL A 1 84 ? -2.503 -11.865 9.199 1.00 98.56 84 VAL A O 1
ATOM 654 N N . SER A 1 85 ? -3.219 -12.475 11.239 1.00 98.44 85 SER A N 1
ATOM 655 C CA . SER A 1 85 ? -3.545 -13.864 10.893 1.00 98.44 85 SER A CA 1
ATOM 656 C C . SER A 1 85 ? -4.716 -13.963 9.915 1.00 98.44 85 SER A C 1
ATOM 658 O O . SER A 1 85 ? -4.684 -14.791 9.007 1.00 98.44 85 SER A O 1
ATOM 660 N N . TYR A 1 86 ? -5.736 -13.108 10.053 1.00 98.50 86 TYR A N 1
ATOM 661 C CA . TYR A 1 86 ? -6.823 -13.025 9.077 1.00 98.50 86 TYR A CA 1
ATOM 662 C C . TYR A 1 86 ? -6.294 -12.668 7.684 1.00 98.50 86 TYR A C 1
ATOM 664 O O . TYR A 1 86 ? -6.587 -13.384 6.729 1.00 98.50 86 TYR A O 1
ATOM 672 N N . VAL A 1 87 ? -5.470 -11.621 7.568 1.00 98.12 87 VAL A N 1
ATOM 673 C CA . VAL A 1 87 ? -4.883 -11.215 6.283 1.00 98.12 87 VAL A CA 1
ATOM 674 C C . VAL A 1 87 ? -4.029 -12.330 5.689 1.00 98.12 87 VAL A C 1
ATOM 676 O O . VAL A 1 87 ? -4.122 -12.592 4.494 1.00 98.12 87 VAL A O 1
ATOM 679 N N . HIS A 1 88 ? -3.262 -13.034 6.524 1.00 97.88 88 HIS A N 1
ATOM 680 C CA . HIS A 1 88 ? -2.497 -14.197 6.083 1.00 97.88 88 HIS A CA 1
ATOM 681 C C . HIS A 1 88 ? -3.397 -15.296 5.500 1.00 97.88 88 HIS A C 1
ATOM 683 O O . HIS A 1 88 ? -3.083 -15.864 4.460 1.00 97.88 88 HIS A O 1
ATOM 689 N N . SER A 1 89 ? -4.550 -15.558 6.126 1.00 97.38 89 SER A N 1
ATOM 690 C CA . SER A 1 89 ? -5.499 -16.589 5.678 1.00 97.38 89 SER A CA 1
ATOM 691 C C . SER A 1 89 ? -6.153 -16.306 4.319 1.00 97.38 89 SER A C 1
ATOM 693 O O . SER A 1 89 ? -6.643 -17.238 3.686 1.00 97.38 89 SER A O 1
ATOM 695 N N . ILE A 1 90 ? -6.172 -15.041 3.882 1.00 96.44 90 ILE A N 1
ATOM 696 C CA . ILE A 1 90 ? -6.770 -14.591 2.612 1.00 96.44 90 ILE A CA 1
ATOM 697 C C . ILE A 1 90 ? -5.720 -14.132 1.585 1.00 96.44 90 ILE A C 1
ATOM 699 O O . ILE A 1 90 ? -6.069 -13.544 0.558 1.00 96.44 90 ILE A O 1
ATOM 703 N N . LEU A 1 91 ? -4.432 -14.306 1.887 1.00 94.50 91 LEU A N 1
ATOM 704 C CA . LEU A 1 91 ? -3.339 -14.056 0.954 1.00 94.50 91 LEU A CA 1
ATOM 705 C C . LEU A 1 91 ? -3.323 -15.180 -0.088 1.00 94.50 91 LEU A C 1
ATOM 707 O O . LEU A 1 91 ? -3.251 -16.355 0.271 1.00 94.50 91 LEU A O 1
ATOM 711 N N . GLU A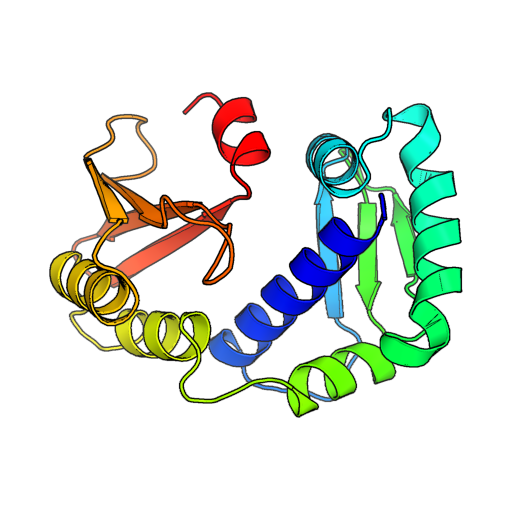 1 92 ? -3.355 -14.827 -1.370 1.00 93.31 92 GLU A N 1
ATOM 712 C CA . GLU A 1 92 ? -3.348 -15.811 -2.455 1.00 93.31 92 GLU A CA 1
ATOM 713 C C . GLU A 1 92 ? -2.013 -15.778 -3.203 1.00 93.31 92 GLU A C 1
ATOM 715 O O . GLU A 1 92 ? -1.506 -14.721 -3.565 1.00 93.31 92 GLU A O 1
ATOM 720 N N . GLU A 1 93 ? -1.430 -16.941 -3.500 1.00 86.50 93 GLU A N 1
ATOM 721 C CA . GLU A 1 93 ? -0.107 -17.010 -4.148 1.00 86.50 93 GLU A CA 1
ATOM 722 C C . GLU A 1 93 ? -0.083 -16.457 -5.586 1.00 86.50 93 GLU A C 1
ATOM 724 O O . GLU A 1 93 ? 0.982 -16.096 -6.095 1.00 86.50 93 GLU A O 1
ATOM 729 N N . ASN A 1 94 ? -1.245 -16.413 -6.246 1.00 90.06 94 ASN A N 1
ATOM 730 C CA . ASN A 1 94 ? -1.388 -16.032 -7.653 1.00 90.06 94 ASN A CA 1
ATOM 731 C C . ASN A 1 94 ? -2.133 -14.706 -7.857 1.00 90.06 94 ASN A C 1
ATOM 733 O O . ASN A 1 94 ? -2.396 -14.341 -9.002 1.00 90.06 94 ASN A O 1
ATOM 737 N N . GLU A 1 95 ? -2.458 -13.978 -6.785 1.00 94.38 95 GLU A N 1
ATOM 738 C CA . GLU A 1 95 ? -2.957 -12.610 -6.930 1.00 94.38 95 GLU A CA 1
ATOM 739 C C . GLU A 1 95 ? -1.846 -11.676 -7.427 1.00 94.38 95 GLU A C 1
ATOM 741 O O . GLU A 1 95 ? -0.652 -11.959 -7.266 1.00 94.38 95 GLU A O 1
ATOM 746 N N . PHE A 1 96 ? -2.240 -10.553 -8.030 1.00 96.94 96 PHE A N 1
ATOM 747 C CA . PHE A 1 96 ? -1.323 -9.610 -8.667 1.00 96.94 96 PHE A CA 1
ATOM 748 C C . PHE A 1 96 ? -0.136 -9.232 -7.768 1.00 96.94 96 PHE A C 1
ATOM 750 O O . PHE A 1 96 ? 1.014 -9.411 -8.169 1.00 96.94 96 PHE A O 1
ATOM 757 N N . LEU A 1 97 ? -0.400 -8.796 -6.530 1.00 96.94 97 LEU A N 1
ATOM 758 C CA . LEU A 1 97 ? 0.634 -8.357 -5.590 1.00 96.94 97 LEU A CA 1
ATOM 759 C C . LEU A 1 97 ? 1.647 -9.471 -5.264 1.00 96.94 97 LEU A C 1
ATOM 761 O O . LEU A 1 97 ? 2.850 -9.215 -5.190 1.00 96.94 97 LEU A O 1
ATOM 765 N N . SER A 1 98 ? 1.186 -10.718 -5.133 1.00 96.75 98 SER A N 1
ATOM 766 C CA . SER A 1 98 ? 2.045 -11.888 -4.904 1.00 96.75 98 SER A CA 1
ATOM 767 C C . SER A 1 98 ? 2.967 -12.159 -6.092 1.00 96.75 98 SER A C 1
ATOM 769 O O . SER A 1 98 ? 4.170 -12.386 -5.915 1.00 96.75 98 SER A O 1
ATOM 771 N N . VAL A 1 99 ? 2.433 -12.095 -7.316 1.00 97.81 99 VAL A N 1
ATOM 772 C CA . VAL A 1 99 ? 3.225 -12.264 -8.543 1.00 97.81 99 VAL A CA 1
ATOM 773 C C . VAL A 1 99 ? 4.213 -11.110 -8.716 1.00 97.81 99 VAL A C 1
ATOM 775 O O . VAL A 1 99 ? 5.382 -11.363 -9.015 1.00 97.81 99 VAL A O 1
ATOM 778 N N . PHE A 1 100 ? 3.773 -9.875 -8.478 1.00 97.94 100 PHE A N 1
ATOM 779 C CA . PHE A 1 100 ? 4.586 -8.665 -8.559 1.00 97.94 100 PHE A CA 1
ATOM 780 C C . PHE A 1 100 ? 5.781 -8.723 -7.598 1.00 97.94 100 PHE A C 1
ATOM 782 O O . PHE A 1 100 ? 6.926 -8.682 -8.050 1.00 97.94 100 PHE A O 1
ATOM 789 N N . ILE A 1 101 ? 5.549 -8.924 -6.294 1.00 96.81 101 ILE A N 1
ATOM 790 C CA . ILE A 1 101 ? 6.625 -8.948 -5.285 1.00 96.81 101 ILE A CA 1
ATOM 791 C C . ILE A 1 101 ? 7.609 -10.087 -5.556 1.00 96.81 101 ILE A C 1
ATOM 793 O O . ILE A 1 101 ? 8.822 -9.907 -5.429 1.00 96.81 101 ILE A O 1
ATOM 797 N N . ARG A 1 102 ? 7.117 -11.261 -5.968 1.00 95.94 102 ARG A N 1
ATOM 798 C CA . ARG A 1 102 ? 7.983 -12.385 -6.344 1.00 95.94 102 ARG A CA 1
ATOM 799 C C . ARG A 1 102 ? 8.856 -12.058 -7.553 1.00 95.94 102 ARG A C 1
ATOM 801 O O . ARG A 1 102 ? 9.982 -12.539 -7.603 1.00 95.94 102 ARG A O 1
ATOM 808 N N . THR A 1 103 ? 8.347 -11.303 -8.524 1.00 96.38 103 THR A N 1
ATOM 809 C CA . THR A 1 103 ? 9.116 -10.887 -9.702 1.00 96.38 103 THR A CA 1
ATOM 810 C C . THR A 1 103 ? 10.177 -9.862 -9.329 1.00 96.38 103 THR A C 1
ATOM 812 O O . THR A 1 103 ? 11.341 -10.116 -9.620 1.00 96.38 103 THR A O 1
ATOM 815 N N . VAL A 1 104 ? 9.819 -8.805 -8.595 1.00 94.94 104 VAL A N 1
ATOM 816 C CA . VAL A 1 104 ? 10.773 -7.771 -8.151 1.00 94.94 104 VAL A CA 1
ATOM 817 C C . VAL A 1 104 ? 11.902 -8.355 -7.295 1.00 94.94 104 VAL A C 1
ATOM 819 O O . VAL A 1 104 ? 13.052 -7.956 -7.420 1.00 94.94 104 VAL A O 1
ATOM 822 N N . LYS A 1 105 ? 11.612 -9.364 -6.464 1.00 92.88 105 LYS A N 1
ATOM 823 C CA . LYS A 1 105 ? 12.626 -10.047 -5.641 1.00 92.88 105 LYS A CA 1
ATOM 824 C C . LYS A 1 105 ? 13.606 -10.930 -6.424 1.00 92.88 105 LYS A C 1
ATOM 826 O O . LYS A 1 105 ? 14.546 -11.455 -5.820 1.00 92.88 105 LYS A O 1
ATOM 831 N N . LYS A 1 106 ? 13.386 -11.185 -7.719 1.00 92.31 106 LYS A N 1
ATOM 832 C CA . LYS A 1 106 ? 14.319 -11.999 -8.511 1.00 92.31 106 LYS A CA 1
ATOM 833 C C . LYS A 1 106 ? 15.612 -11.217 -8.752 1.00 92.31 106 LYS A C 1
ATOM 835 O O . LYS A 1 106 ? 15.549 -10.028 -9.054 1.00 92.31 106 LYS A O 1
ATOM 840 N N . PRO A 1 107 ? 16.779 -11.881 -8.700 1.00 88.50 107 PRO A N 1
ATOM 841 C CA . PRO A 1 107 ? 18.017 -11.268 -9.158 1.00 88.50 107 PRO A CA 1
ATOM 842 C C . PRO A 1 107 ? 17.865 -10.777 -10.600 1.00 88.50 107 PRO A C 1
ATOM 844 O O . PRO A 1 107 ? 17.341 -11.521 -11.432 1.00 88.50 107 PRO A O 1
ATOM 847 N N . LEU A 1 108 ? 18.366 -9.573 -10.887 1.00 87.88 108 LEU A N 1
ATOM 848 C CA . LEU A 1 108 ? 18.325 -8.952 -12.217 1.00 87.88 108 LEU A CA 1
ATOM 849 C C . LEU A 1 108 ? 16.901 -8.695 -12.747 1.00 87.88 108 LEU A C 1
ATOM 851 O O . LEU A 1 108 ? 16.702 -8.698 -13.961 1.00 87.88 108 LEU A O 1
ATOM 855 N N . CYS A 1 109 ? 15.912 -8.510 -11.862 1.00 94.19 109 CYS A N 1
ATOM 856 C CA . CYS A 1 109 ? 14.591 -8.041 -12.278 1.00 94.19 109 CYS A CA 1
ATOM 857 C C . CYS A 1 109 ? 14.728 -6.694 -12.991 1.00 94.19 109 CYS A C 1
ATOM 859 O O . CYS A 1 109 ? 15.339 -5.774 -12.457 1.00 94.19 109 CYS A O 1
ATOM 861 N N . THR A 1 110 ? 14.125 -6.582 -14.168 1.00 94.50 110 THR A N 1
ATOM 862 C CA . THR A 1 110 ? 14.100 -5.349 -14.960 1.00 94.50 110 THR A CA 1
ATOM 863 C C . THR A 1 110 ? 12.735 -4.674 -14.892 1.00 94.50 110 THR A C 1
ATOM 865 O O . THR A 1 110 ? 11.724 -5.296 -14.544 1.00 94.50 110 THR A O 1
ATOM 868 N N . VAL A 1 111 ? 12.665 -3.410 -15.312 1.00 95.69 111 VAL A N 1
ATOM 869 C CA . VAL A 1 111 ? 11.377 -2.730 -15.514 1.00 95.69 111 VAL A CA 1
ATOM 870 C C . VAL A 1 111 ? 10.471 -3.473 -16.511 1.00 95.69 111 VAL A C 1
ATOM 872 O O . VAL A 1 111 ? 9.255 -3.517 -16.324 1.00 95.69 111 VAL A O 1
ATOM 875 N N . ASP A 1 112 ? 11.030 -4.123 -17.537 1.00 96.00 112 ASP A N 1
ATOM 876 C CA . ASP A 1 112 ? 10.246 -4.881 -18.520 1.00 96.00 112 ASP A CA 1
ATOM 877 C C . ASP A 1 112 ? 9.640 -6.167 -17.930 1.00 96.00 112 ASP A C 1
ATOM 879 O O . ASP A 1 112 ? 8.534 -6.559 -18.324 1.00 96.00 112 ASP A O 1
ATOM 883 N N . ASP A 1 113 ? 10.289 -6.786 -16.938 1.00 96.88 113 ASP A N 1
ATOM 884 C CA . ASP A 1 113 ? 9.697 -7.892 -16.176 1.00 96.88 113 ASP A CA 1
ATOM 885 C C . ASP A 1 113 ? 8.476 -7.414 -15.382 1.00 96.88 113 ASP A C 1
ATOM 887 O O . ASP A 1 113 ? 7.428 -8.064 -15.400 1.00 96.88 113 ASP A O 1
ATOM 891 N N . VAL A 1 114 ? 8.577 -6.250 -14.731 1.00 97.50 114 VAL A N 1
ATOM 892 C CA . VAL A 1 114 ? 7.450 -5.640 -14.010 1.00 97.50 114 VAL A CA 1
ATOM 893 C C . VAL A 1 114 ? 6.307 -5.300 -14.959 1.00 97.50 114 VAL A C 1
ATOM 895 O O . VAL A 1 114 ? 5.165 -5.677 -14.693 1.00 97.50 114 VAL A O 1
ATOM 898 N N . ARG A 1 115 ? 6.594 -4.665 -16.099 1.00 97.81 115 ARG A N 1
ATOM 899 C CA . ARG A 1 115 ? 5.579 -4.384 -17.126 1.00 97.81 115 ARG A CA 1
ATOM 900 C C . ARG A 1 115 ? 4.888 -5.665 -17.576 1.00 97.81 115 ARG A C 1
ATOM 902 O O . ARG A 1 115 ? 3.663 -5.701 -17.644 1.00 97.81 115 ARG A O 1
ATOM 909 N N . SER A 1 116 ? 5.655 -6.725 -17.827 1.00 98.00 116 SER A N 1
ATOM 910 C CA . SER A 1 116 ? 5.111 -8.028 -18.224 1.00 98.00 116 SER A CA 1
ATOM 911 C C . SER A 1 116 ? 4.169 -8.609 -17.168 1.00 98.00 116 SER A C 1
ATOM 913 O O . SER A 1 116 ? 3.164 -9.221 -17.528 1.00 98.00 116 SER A O 1
ATOM 915 N N . VAL A 1 117 ? 4.439 -8.388 -15.874 1.00 98.12 117 VAL A N 1
ATOM 916 C CA . VAL A 1 117 ? 3.500 -8.755 -14.804 1.00 98.12 117 VAL A CA 1
ATOM 917 C C . VAL A 1 117 ? 2.205 -7.957 -14.934 1.00 98.12 117 VAL A C 1
ATOM 919 O O . VAL A 1 117 ? 1.157 -8.582 -15.027 1.00 98.12 117 VAL A O 1
ATOM 922 N N . PHE A 1 118 ? 2.240 -6.625 -15.011 1.00 98.31 118 PHE A N 1
ATOM 923 C CA . PHE A 1 118 ? 1.018 -5.815 -15.150 1.00 98.31 118 PHE A CA 1
ATOM 924 C C . PHE A 1 118 ? 0.169 -6.228 -16.362 1.00 98.31 118 PHE A C 1
ATOM 926 O O . PHE A 1 118 ? -1.018 -6.519 -16.214 1.00 98.31 118 PHE A O 1
ATOM 933 N N . TYR A 1 119 ? 0.791 -6.361 -17.535 1.00 97.81 119 TYR A N 1
ATOM 934 C CA . TYR A 1 119 ? 0.092 -6.767 -18.758 1.00 97.81 119 TYR A CA 1
ATOM 935 C C . TYR A 1 119 ? -0.424 -8.214 -18.730 1.00 97.81 119 TYR A C 1
ATOM 937 O O . TYR A 1 119 ? -1.278 -8.576 -19.533 1.00 97.81 119 TYR A O 1
ATOM 945 N N . SER A 1 120 ? 0.045 -9.056 -17.801 1.00 97.31 120 SER A N 1
ATOM 946 C CA . SER A 1 120 ? -0.528 -10.396 -17.609 1.00 97.31 120 SER A CA 1
ATOM 947 C C . SER A 1 120 ? -1.862 -10.390 -16.850 1.00 97.31 120 SER A C 1
ATOM 949 O O . SER A 1 120 ? -2.584 -11.385 -16.903 1.00 97.31 120 SER A O 1
ATOM 951 N N . PHE A 1 121 ? -2.200 -9.282 -16.176 1.00 96.81 121 PHE A N 1
ATOM 952 C CA . PHE A 1 121 ? -3.448 -9.115 -15.420 1.00 96.81 121 PHE A CA 1
ATOM 953 C C . PHE A 1 121 ? -4.448 -8.163 -16.095 1.00 96.81 12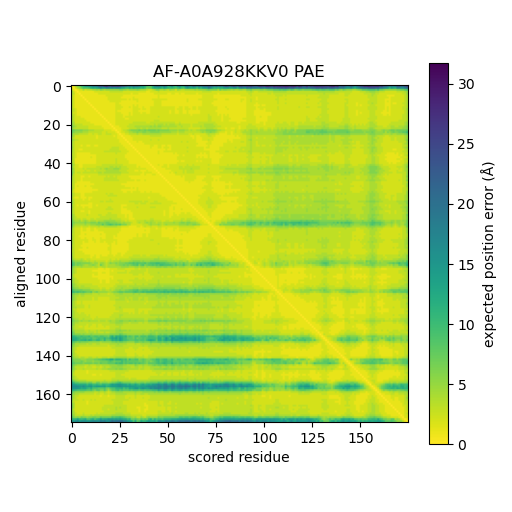1 PHE A C 1
ATOM 955 O O . PHE A 1 121 ? -5.647 -8.313 -15.870 1.00 96.81 121 PHE A O 1
ATOM 962 N N . SER A 1 122 ? -4.001 -7.215 -16.928 1.00 96.62 122 SER A N 1
ATOM 963 C CA . SER A 1 122 ? -4.891 -6.351 -17.719 1.00 96.62 122 SER A CA 1
ATOM 964 C C . SER A 1 122 ? -4.203 -5.776 -18.956 1.00 96.62 122 SER A C 1
ATOM 966 O O . SER A 1 122 ? -3.017 -5.459 -18.924 1.00 96.62 122 SER A O 1
ATOM 968 N N . ASP A 1 123 ? -4.974 -5.555 -20.022 1.00 95.75 123 ASP A N 1
ATOM 969 C CA . ASP A 1 123 ? -4.532 -4.792 -21.196 1.00 95.75 123 ASP A CA 1
ATOM 970 C C . ASP A 1 123 ? -4.572 -3.268 -20.957 1.00 95.75 123 ASP A C 1
ATOM 972 O O . ASP A 1 123 ? -4.013 -2.503 -21.745 1.00 95.75 123 ASP A O 1
ATOM 976 N N . LYS A 1 124 ? -5.240 -2.807 -19.888 1.00 97.00 124 LYS A N 1
ATOM 977 C CA . LYS A 1 124 ? -5.393 -1.384 -19.545 1.00 97.00 124 LYS A CA 1
ATOM 978 C C . LYS A 1 124 ? -4.443 -0.986 -18.423 1.00 97.00 124 LYS A C 1
ATOM 980 O O . LYS A 1 124 ? -4.811 -0.909 -17.248 1.00 97.00 124 LYS A O 1
ATOM 985 N N . VAL A 1 125 ? -3.194 -0.762 -18.812 1.00 98.00 125 VAL A N 1
ATOM 986 C CA . VAL A 1 125 ? -2.088 -0.407 -17.921 1.00 98.00 125 VAL A CA 1
ATOM 987 C C . VAL A 1 125 ? -1.464 0.891 -18.410 1.00 98.00 125 VAL A C 1
ATOM 989 O O . VAL A 1 125 ? -0.993 0.968 -19.546 1.00 98.00 125 VAL A O 1
ATOM 992 N N . HIS A 1 126 ? -1.392 1.882 -17.527 1.00 98.00 126 HIS A N 1
ATOM 993 C CA . HIS A 1 126 ? -0.589 3.076 -17.763 1.00 98.00 126 HIS A CA 1
ATOM 994 C C . HIS A 1 126 ? 0.868 2.775 -17.426 1.00 98.00 126 HIS A C 1
ATOM 996 O O . HIS A 1 126 ? 1.154 2.189 -16.383 1.00 98.00 126 HIS A O 1
ATOM 1002 N N . PHE A 1 127 ? 1.792 3.185 -18.291 1.00 98.00 127 PHE A N 1
ATOM 1003 C CA . PHE A 1 127 ? 3.229 3.088 -18.046 1.00 98.00 127 PHE A CA 1
ATOM 1004 C C . PHE A 1 127 ? 3.947 4.285 -18.660 1.00 98.00 127 PHE A C 1
ATOM 1006 O O . PHE A 1 127 ? 3.875 4.493 -19.874 1.00 98.00 127 PHE A O 1
ATOM 1013 N N . GLU A 1 128 ? 4.691 5.028 -17.846 1.00 96.56 128 GLU A N 1
ATOM 1014 C CA . GLU A 1 128 ? 5.494 6.152 -18.320 1.00 96.56 128 GLU A CA 1
ATOM 1015 C C . GLU A 1 128 ? 6.830 6.276 -17.588 1.00 96.56 128 GLU A C 1
ATOM 1017 O O . GLU A 1 128 ? 7.008 5.764 -16.482 1.00 96.56 128 GLU A O 1
ATOM 1022 N N . ARG A 1 129 ? 7.774 6.978 -18.227 1.00 95.88 129 ARG A N 1
ATOM 1023 C CA . ARG A 1 129 ? 8.973 7.479 -17.550 1.00 95.88 129 ARG A CA 1
ATOM 1024 C C . ARG A 1 129 ? 8.620 8.780 -16.852 1.00 95.88 129 ARG A C 1
ATOM 1026 O O . ARG A 1 129 ? 7.977 9.629 -17.468 1.00 95.88 129 ARG A O 1
ATOM 1033 N N . VAL A 1 130 ? 9.079 8.941 -15.622 1.00 94.25 130 VAL A N 1
ATOM 1034 C CA . VAL A 1 130 ? 8.901 10.174 -14.851 1.00 94.25 130 VAL A CA 1
ATOM 1035 C C . VAL A 1 130 ? 10.256 10.848 -14.631 1.00 94.25 130 VAL A C 1
ATOM 1037 O O . VAL A 1 130 ? 11.295 10.198 -14.682 1.00 94.25 130 VAL A O 1
ATOM 1040 N N . ASP A 1 131 ? 10.243 12.169 -14.466 1.00 87.75 131 ASP A N 1
ATOM 1041 C CA . ASP A 1 131 ? 11.433 12.988 -14.194 1.00 87.75 131 ASP A CA 1
ATOM 1042 C C . ASP A 1 131 ? 11.137 13.890 -12.990 1.00 87.75 131 ASP A C 1
ATOM 1044 O O . ASP A 1 131 ? 11.000 15.107 -13.106 1.00 87.75 131 ASP A O 1
ATOM 1048 N N . ASN A 1 132 ? 10.924 13.247 -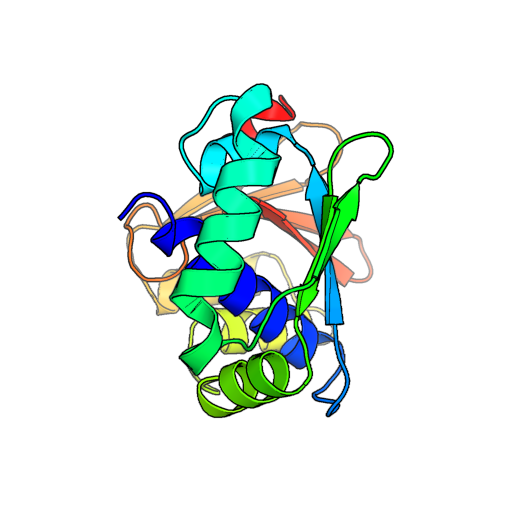11.839 1.00 86.56 132 ASN A N 1
ATOM 1049 C CA . ASN A 1 132 ? 10.623 13.893 -10.554 1.00 86.56 132 ASN A CA 1
ATOM 1050 C C . ASN A 1 132 ? 11.831 13.915 -9.597 1.00 86.56 132 ASN A C 1
ATOM 1052 O O . ASN A 1 132 ? 11.737 14.389 -8.467 1.00 86.56 132 ASN A O 1
ATOM 1056 N N . GLY A 1 133 ? 12.978 13.392 -10.043 1.00 83.31 133 GLY A N 1
ATOM 1057 C CA . GLY A 1 133 ? 14.211 13.313 -9.262 1.00 83.31 133 GLY A CA 1
ATOM 1058 C C . GLY A 1 133 ? 14.272 12.186 -8.224 1.00 83.31 133 GLY A C 1
ATOM 1059 O O . GLY A 1 133 ? 15.308 12.063 -7.573 1.00 83.31 133 GLY A O 1
ATOM 1060 N N . GLU A 1 134 ? 13.220 11.371 -8.076 1.00 89.56 134 GLU A N 1
ATOM 1061 C CA . GLU A 1 134 ? 13.161 10.257 -7.110 1.00 89.56 134 GLU A CA 1
ATOM 1062 C C . GLU A 1 134 ? 12.883 8.899 -7.771 1.00 89.56 134 GLU A C 1
ATOM 1064 O O . GLU A 1 134 ? 13.467 7.893 -7.379 1.00 89.56 134 GLU A O 1
ATOM 1069 N N . PHE A 1 135 ? 12.030 8.861 -8.793 1.00 94.44 135 PHE A N 1
ATOM 1070 C CA . PHE A 1 135 ? 11.616 7.642 -9.482 1.00 94.44 135 PHE A CA 1
ATOM 1071 C C . PHE A 1 135 ? 11.914 7.730 -10.978 1.00 94.44 135 PHE A C 1
ATOM 1073 O O . PHE A 1 135 ? 11.929 8.814 -11.557 1.00 94.44 135 PHE A O 1
ATOM 1080 N N . ASP A 1 136 ? 12.097 6.576 -11.615 1.00 95.06 136 ASP A N 1
ATOM 1081 C CA . ASP A 1 136 ? 12.357 6.475 -13.053 1.00 95.06 136 ASP A CA 1
ATOM 1082 C C . ASP A 1 136 ? 11.083 6.180 -13.851 1.00 95.06 136 ASP A C 1
ATOM 1084 O O . ASP A 1 136 ? 10.945 6.602 -15.006 1.00 95.06 136 ASP A O 1
ATOM 1088 N N . TYR A 1 137 ? 10.138 5.450 -13.244 1.00 96.81 137 TYR A N 1
ATOM 1089 C CA . TYR A 1 137 ? 8.908 5.012 -13.902 1.00 96.81 137 TYR A CA 1
ATOM 1090 C C . TYR A 1 137 ? 7.689 5.079 -12.985 1.00 96.81 137 TYR A C 1
ATOM 1092 O O . TYR A 1 137 ? 7.783 4.861 -11.776 1.00 96.81 137 TYR A O 1
ATOM 1100 N N . LEU A 1 138 ? 6.527 5.288 -13.599 1.00 97.31 138 LEU A N 1
ATOM 1101 C CA . LEU A 1 138 ? 5.214 5.148 -12.981 1.00 97.31 138 LEU A CA 1
ATOM 1102 C C . LEU A 1 138 ? 4.404 4.096 -13.746 1.00 97.31 138 LEU A C 1
ATOM 1104 O O . LEU A 1 138 ? 4.304 4.156 -14.975 1.00 97.31 138 LEU A O 1
ATOM 1108 N N . ILE A 1 139 ? 3.814 3.142 -13.022 1.00 98.31 139 ILE A N 1
ATOM 1109 C CA . ILE A 1 139 ? 2.955 2.092 -13.581 1.00 98.31 139 ILE A CA 1
ATOM 1110 C C . ILE A 1 139 ? 1.731 1.832 -12.695 1.00 98.31 139 ILE A C 1
ATOM 1112 O O . ILE A 1 139 ? 1.843 1.777 -11.470 1.00 98.31 139 ILE A O 1
ATOM 1116 N N . TYR A 1 140 ? 0.551 1.692 -13.301 1.00 98.06 140 TYR A N 1
ATOM 1117 C CA . TYR A 1 140 ? -0.696 1.375 -12.593 1.00 98.06 140 TYR A CA 1
ATOM 1118 C C . TYR A 1 140 ? -1.767 0.811 -13.535 1.00 98.06 140 TYR A C 1
ATOM 1120 O O . TYR A 1 140 ? -1.693 0.978 -14.755 1.00 98.06 140 TYR A O 1
ATOM 1128 N N . PHE A 1 141 ? -2.779 0.150 -12.968 1.00 97.81 141 PHE A N 1
ATOM 1129 C CA . PHE A 1 141 ? -3.974 -0.260 -13.707 1.00 97.81 141 PHE A CA 1
ATOM 1130 C C . PHE A 1 141 ? -4.913 0.930 -13.906 1.00 97.81 141 PHE A C 1
ATOM 1132 O O . PHE A 1 141 ? -5.219 1.650 -12.958 1.00 97.81 141 PHE A O 1
ATOM 1139 N N . GLU A 1 142 ? -5.395 1.139 -15.131 1.00 95.19 142 GLU A N 1
ATOM 1140 C CA . GLU A 1 142 ? -6.383 2.196 -15.407 1.00 95.19 142 GLU A CA 1
ATOM 1141 C C . GLU A 1 142 ? -7.787 1.827 -14.903 1.00 95.19 142 GLU A C 1
ATOM 1143 O O . GLU A 1 142 ? -8.654 2.691 -14.764 1.00 95.19 142 GLU A O 1
ATOM 1148 N N . GLU A 1 143 ? -8.021 0.537 -14.662 1.00 88.50 143 GLU A N 1
ATOM 1149 C CA . GLU A 1 143 ? -9.290 -0.013 -14.199 1.00 88.50 143 GLU A CA 1
ATOM 1150 C C . GLU A 1 143 ? -9.209 -0.405 -12.724 1.00 88.50 143 GLU A C 1
ATOM 1152 O O . GLU A 1 143 ? -8.234 -1.015 -12.284 1.00 88.50 143 GLU A O 1
ATOM 1157 N N . GLU A 1 144 ? -10.273 -0.104 -11.981 1.00 83.25 144 GLU A N 1
ATOM 1158 C CA . GLU A 1 144 ? -10.436 -0.561 -10.601 1.00 83.25 144 GLU A CA 1
ATOM 1159 C C . GLU A 1 144 ? -10.628 -2.086 -10.540 1.00 83.25 144 GLU A C 1
ATOM 1161 O O . GLU A 1 144 ? -11.201 -2.703 -11.446 1.00 83.25 144 GLU A O 1
ATOM 1166 N N . GLY A 1 145 ? -10.214 -2.692 -9.425 1.00 83.31 145 GLY A N 1
ATOM 1167 C CA . GLY A 1 145 ? -10.541 -4.084 -9.089 1.00 83.31 145 GLY A CA 1
ATOM 1168 C C . GLY A 1 145 ? -9.411 -5.104 -9.247 1.00 83.31 145 GLY A C 1
ATOM 1169 O O . GLY A 1 145 ? -9.624 -6.271 -8.920 1.00 83.31 145 GLY A O 1
ATOM 1170 N N . ILE A 1 146 ? -8.221 -4.686 -9.695 1.00 88.75 146 ILE A N 1
ATOM 1171 C CA . ILE A 1 146 ? -7.000 -5.512 -9.628 1.00 88.75 146 ILE A CA 1
ATOM 1172 C C . ILE A 1 146 ? -6.114 -5.028 -8.479 1.00 88.75 146 ILE A C 1
ATOM 1174 O O . ILE A 1 146 ? -5.889 -5.762 -7.520 1.00 88.75 146 ILE A O 1
ATOM 1178 N N . ASP A 1 147 ? -5.623 -3.794 -8.576 1.00 92.88 147 ASP A N 1
ATOM 1179 C CA . ASP A 1 147 ? -4.838 -3.125 -7.541 1.00 92.88 147 ASP A CA 1
ATOM 1180 C C . ASP A 1 147 ? -4.913 -1.611 -7.782 1.00 92.88 147 ASP A C 1
ATOM 1182 O O . ASP A 1 147 ? -4.507 -1.132 -8.840 1.00 92.88 147 ASP A O 1
ATOM 1186 N N . ASP A 1 148 ? -5.450 -0.867 -6.816 1.00 91.75 148 ASP A N 1
ATOM 1187 C CA . ASP A 1 148 ? -5.702 0.574 -6.965 1.00 91.75 148 ASP A CA 1
ATOM 1188 C C . ASP A 1 148 ? -4.471 1.438 -6.618 1.00 91.75 148 ASP A C 1
ATOM 1190 O O . ASP A 1 148 ? -4.556 2.671 -6.574 1.00 91.75 148 ASP A O 1
ATOM 1194 N N . PHE A 1 149 ? -3.323 0.815 -6.323 1.00 96.44 149 PHE A N 1
ATOM 1195 C CA . PHE A 1 149 ? -2.091 1.541 -6.040 1.00 96.44 149 PHE A CA 1
ATOM 1196 C C . PHE A 1 149 ? -1.355 1.925 -7.322 1.00 96.44 149 PHE A C 1
ATOM 1198 O O . PHE A 1 149 ? -1.316 1.207 -8.319 1.00 96.44 149 PHE A O 1
ATOM 1205 N N . TRP A 1 150 ? -0.701 3.074 -7.243 1.00 96.88 150 TRP A N 1
ATOM 1206 C CA . TRP A 1 150 ? 0.270 3.557 -8.203 1.00 96.88 150 TRP A CA 1
ATOM 1207 C C . TRP A 1 150 ? 1.659 3.110 -7.772 1.00 96.88 150 TRP A C 1
ATOM 1209 O O . TRP A 1 150 ? 2.059 3.327 -6.626 1.00 96.88 150 TRP A O 1
ATOM 1219 N N . TYR A 1 151 ? 2.375 2.457 -8.685 1.00 97.94 151 TYR A N 1
ATOM 1220 C CA . TYR A 1 151 ? 3.697 1.904 -8.433 1.00 97.94 151 TYR A CA 1
ATOM 1221 C C . TYR A 1 151 ? 4.745 2.826 -9.048 1.00 97.94 151 TYR A C 1
ATOM 1223 O O . TYR A 1 151 ? 4.852 2.937 -10.271 1.00 97.94 151 TYR A O 1
ATOM 1231 N N . CYS A 1 152 ? 5.522 3.474 -8.188 1.00 97.00 152 CYS A N 1
ATOM 1232 C CA . CYS A 1 152 ? 6.698 4.238 -8.578 1.00 97.00 152 CYS A CA 1
ATOM 1233 C C . CYS A 1 152 ? 7.915 3.321 -8.509 1.00 97.00 152 CYS A C 1
ATOM 1235 O O . CYS A 1 152 ? 8.159 2.719 -7.462 1.00 97.00 152 CYS A O 1
ATOM 1237 N N . LEU A 1 153 ? 8.651 3.189 -9.610 1.00 96.75 153 LEU A N 1
ATOM 1238 C CA . LEU A 1 153 ? 9.805 2.300 -9.718 1.00 96.75 153 LEU A CA 1
ATOM 1239 C C . LEU A 1 153 ? 11.092 3.119 -9.794 1.00 96.75 153 LEU A C 1
ATOM 1241 O O . LEU A 1 153 ? 11.147 4.108 -10.530 1.00 96.75 153 LEU A O 1
ATOM 1245 N N . HIS A 1 154 ? 12.116 2.665 -9.082 1.00 94.12 154 HIS A N 1
ATOM 1246 C CA . HIS A 1 154 ? 13.485 3.146 -9.213 1.00 94.12 154 HIS A CA 1
ATOM 1247 C C . HIS A 1 154 ? 14.362 1.984 -9.674 1.00 94.12 154 HIS A C 1
ATOM 1249 O O . HIS A 1 154 ? 14.396 0.941 -9.021 1.00 94.12 154 HIS A O 1
ATOM 1255 N N . ASP A 1 155 ? 14.997 2.133 -10.830 1.00 89.12 155 ASP A N 1
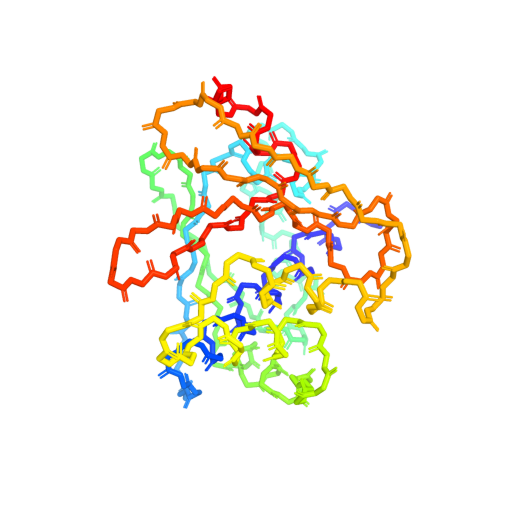ATOM 1256 C CA . ASP A 1 155 ? 15.827 1.094 -11.443 1.00 89.12 155 ASP A CA 1
ATOM 1257 C C . ASP A 1 155 ? 17.292 1.490 -11.267 1.00 89.12 155 ASP A C 1
ATOM 1259 O O . ASP A 1 155 ? 17.855 2.219 -12.089 1.00 89.12 155 ASP A O 1
ATOM 1263 N N . ASP A 1 156 ? 17.884 1.069 -10.147 1.00 80.12 156 ASP A N 1
ATOM 1264 C CA . ASP A 1 156 ? 19.318 1.223 -9.935 1.00 80.12 156 ASP A CA 1
ATOM 1265 C C . ASP A 1 156 ? 20.088 0.042 -10.559 1.00 80.12 156 ASP A C 1
ATOM 1267 O O . ASP A 1 156 ? 19.539 -1.028 -10.823 1.00 80.12 156 ASP A O 1
ATOM 1271 N N . ASP A 1 157 ? 21.390 0.217 -10.818 1.00 74.38 157 ASP A N 1
ATOM 1272 C CA . ASP A 1 157 ? 22.226 -0.800 -11.482 1.00 74.38 157 ASP A CA 1
ATOM 1273 C C . ASP A 1 157 ? 22.305 -2.156 -10.723 1.00 74.38 157 ASP A C 1
ATOM 1275 O O . ASP A 1 157 ? 22.916 -3.111 -11.222 1.00 74.38 157 ASP A O 1
ATOM 1279 N N . LEU A 1 158 ? 21.755 -2.260 -9.506 1.00 80.31 158 LEU A N 1
ATOM 1280 C CA . LEU A 1 158 ? 21.811 -3.434 -8.633 1.00 80.31 158 LEU A CA 1
ATOM 1281 C C . LEU A 1 158 ? 20.443 -4.097 -8.429 1.00 80.31 158 LEU A C 1
ATOM 1283 O O . LEU A 1 158 ? 20.367 -5.333 -8.425 1.00 80.31 158 LEU A O 1
ATOM 1287 N N . GLN A 1 159 ? 19.392 -3.312 -8.210 1.00 85.12 159 GLN A N 1
ATOM 1288 C CA . GLN A 1 159 ? 18.052 -3.779 -7.886 1.00 85.12 159 GLN A CA 1
ATOM 1289 C C . GLN A 1 159 ? 16.967 -2.782 -8.308 1.00 85.12 159 GLN A C 1
ATOM 1291 O O . GLN A 1 159 ? 17.078 -1.574 -8.133 1.00 85.12 159 GLN A O 1
ATOM 1296 N N . LEU A 1 160 ? 15.847 -3.334 -8.774 1.00 92.94 160 LEU A N 1
ATOM 1297 C CA . LEU A 1 160 ? 14.628 -2.569 -8.975 1.00 92.94 160 LEU A CA 1
ATOM 1298 C C . LEU A 1 160 ? 13.927 -2.362 -7.625 1.00 92.94 160 LEU A C 1
ATOM 1300 O O . LEU A 1 160 ? 13.440 -3.317 -7.009 1.00 92.94 160 LEU A O 1
ATOM 1304 N N . GLU A 1 161 ? 13.841 -1.117 -7.181 1.00 93.81 161 GLU A N 1
ATOM 1305 C CA . GLU A 1 161 ? 13.070 -0.711 -6.012 1.00 93.81 161 GLU A CA 1
ATOM 1306 C C . GLU A 1 161 ? 11.693 -0.184 -6.426 1.00 93.81 161 GLU A C 1
ATOM 1308 O O . GLU A 1 161 ? 11.478 0.276 -7.549 1.00 93.81 161 GLU A O 1
ATOM 1313 N N . TYR A 1 162 ? 10.724 -0.269 -5.513 1.00 96.25 162 TYR A N 1
ATOM 1314 C CA . TYR A 1 162 ? 9.390 0.257 -5.770 1.00 96.25 162 TYR A CA 1
ATOM 1315 C C . TYR A 1 162 ? 8.730 0.827 -4.522 1.00 96.25 162 TYR A C 1
ATOM 1317 O O . TYR A 1 162 ? 8.892 0.318 -3.407 1.00 96.25 162 TYR A O 1
ATOM 1325 N N . HIS A 1 163 ? 7.889 1.828 -4.756 1.00 95.50 163 HIS A N 1
ATOM 1326 C CA . HIS A 1 163 ? 6.980 2.412 -3.784 1.00 95.50 163 HIS A CA 1
ATOM 1327 C C . HIS A 1 163 ? 5.547 2.332 -4.301 1.00 95.50 163 HIS A C 1
ATOM 1329 O O . HIS A 1 163 ? 5.295 2.474 -5.496 1.00 95.50 163 HIS A O 1
ATOM 1335 N N . ARG A 1 164 ? 4.604 2.085 -3.389 1.00 96.25 164 ARG A N 1
ATOM 1336 C CA . ARG A 1 164 ? 3.171 2.032 -3.686 1.00 96.25 164 ARG A CA 1
ATOM 1337 C C . ARG A 1 164 ? 2.470 3.191 -3.010 1.00 96.25 164 ARG A C 1
ATOM 1339 O O . ARG A 1 164 ? 2.560 3.339 -1.792 1.00 96.25 164 ARG A O 1
ATOM 1346 N N . PHE A 1 165 ? 1.724 3.953 -3.791 1.00 95.44 165 PHE A N 1
ATOM 1347 C CA . PHE A 1 165 ? 0.929 5.074 -3.311 1.00 95.44 165 PHE A CA 1
ATOM 1348 C C . PHE A 1 165 ? -0.521 4.887 -3.728 1.00 95.44 165 PHE A C 1
ATOM 1350 O O . PHE A 1 165 ? -0.793 4.399 -4.821 1.00 95.44 165 PHE A O 1
ATOM 1357 N N . ILE A 1 166 ? -1.472 5.295 -2.891 1.00 95.06 166 ILE A N 1
ATOM 1358 C CA . ILE A 1 166 ? -2.811 5.559 -3.426 1.00 95.06 166 ILE A CA 1
ATOM 1359 C C . ILE A 1 166 ? -2.720 6.779 -4.349 1.00 95.06 166 ILE A C 1
ATOM 1361 O O . ILE A 1 166 ? -1.878 7.657 -4.143 1.00 95.06 166 ILE A O 1
ATOM 1365 N N . ARG A 1 167 ? -3.579 6.840 -5.366 1.00 94.12 167 ARG A N 1
ATOM 1366 C CA . ARG A 1 167 ? -3.552 7.898 -6.385 1.00 94.12 167 ARG A CA 1
ATOM 1367 C C . ARG A 1 167 ? -3.501 9.307 -5.785 1.00 94.12 167 ARG A C 1
ATOM 1369 O O . ARG A 1 167 ? -2.742 10.147 -6.251 1.00 94.12 167 ARG A O 1
ATOM 1376 N N . GLU A 1 168 ? -4.307 9.580 -4.769 1.00 95.31 168 GLU A N 1
ATOM 1377 C CA . GLU A 1 168 ? -4.388 10.893 -4.128 1.00 95.31 168 GLU A CA 1
ATOM 1378 C C . GLU A 1 168 ? -3.104 11.255 -3.386 1.00 95.31 168 GLU A C 1
ATOM 1380 O O . GLU A 1 168 ? -2.663 12.395 -3.484 1.00 95.31 168 GLU A O 1
ATOM 1385 N N . ASP A 1 169 ? -2.464 10.288 -2.725 1.00 94.69 169 ASP A N 1
ATOM 1386 C CA . ASP A 1 169 ? -1.180 10.509 -2.056 1.00 94.69 169 ASP A CA 1
ATOM 1387 C C . ASP A 1 169 ? -0.094 10.849 -3.079 1.00 94.69 169 ASP A C 1
ATOM 1389 O O . ASP A 1 169 ? 0.634 11.821 -2.896 1.00 94.69 169 ASP A O 1
ATOM 1393 N N . TYR A 1 170 ? -0.025 10.107 -4.192 1.00 93.56 170 TYR A N 1
ATOM 1394 C CA . TYR A 1 170 ? 0.913 10.407 -5.278 1.00 93.56 170 TYR A CA 1
ATOM 1395 C C . TYR A 1 170 ? 0.736 11.839 -5.806 1.00 93.56 170 TYR A C 1
ATOM 1397 O O . TYR A 1 170 ? 1.709 12.577 -5.957 1.00 93.56 170 TYR A O 1
ATOM 1405 N N . LEU A 1 171 ? -0.513 12.253 -6.050 1.00 92.69 171 LEU A N 1
ATOM 1406 C CA . LEU A 1 171 ? -0.826 13.600 -6.535 1.00 92.69 171 LEU A CA 1
ATOM 1407 C C . LEU A 1 171 ? -0.504 14.688 -5.499 1.00 92.69 171 LEU A C 1
ATOM 1409 O O . LEU A 1 171 ? -0.144 15.804 -5.871 1.00 92.69 171 LEU A O 1
ATOM 1413 N N . ASP A 1 172 ? -0.612 14.374 -4.212 1.00 92.12 172 ASP A N 1
ATOM 1414 C CA . ASP A 1 172 ? -0.352 15.312 -3.124 1.00 92.12 172 ASP A CA 1
ATOM 1415 C C . ASP A 1 172 ? 1.130 15.536 -2.842 1.00 92.12 172 ASP A C 1
ATOM 1417 O O . ASP A 1 172 ? 1.498 16.629 -2.398 1.00 92.12 172 ASP A O 1
ATOM 1421 N N . PHE A 1 173 ? 1.973 14.531 -3.095 1.00 84.19 173 PHE A N 1
ATOM 1422 C CA . PHE A 1 173 ? 3.425 14.678 -3.001 1.00 84.19 173 PHE A CA 1
ATOM 1423 C C . PHE A 1 173 ? 3.986 15.613 -4.074 1.00 84.19 173 PHE A C 1
ATOM 1425 O O . PHE A 1 173 ? 5.054 16.184 -3.864 1.00 84.19 173 PHE A O 1
ATOM 1432 N N . ASN A 1 174 ? 3.236 15.842 -5.162 1.00 76.06 174 ASN A N 1
ATOM 1433 C CA . ASN A 1 174 ? 3.587 16.760 -6.247 1.00 76.06 174 ASN A CA 1
ATOM 1434 C C . ASN A 1 174 ? 5.026 16.534 -6.749 1.00 76.06 174 ASN A C 1
ATOM 1436 O O . ASN A 1 174 ? 5.793 17.489 -6.908 1.00 76.06 174 ASN A O 1
ATOM 1440 N N . PHE A 1 175 ? 5.355 15.252 -6.934 1.00 67.19 175 PHE A N 1
ATOM 1441 C CA . PHE A 1 175 ? 6.541 14.779 -7.637 1.00 67.19 175 PHE A CA 1
ATOM 1442 C C . PHE A 1 175 ? 6.671 15.445 -9.015 1.00 67.19 175 PHE A C 1
ATOM 1444 O O . PHE A 1 175 ? 5.626 15.644 -9.680 1.00 67.19 175 PHE A O 1
#

Sequence (175 aa):
MSQQRLYDNIVSVLKEAQLKLGYEEHAIGVNYITRSLCHLLGCGEAEVEGELAAFSQNYADVLGRIEFAARENGFRLTVPVKGVSYVHSILEENEFLSVFIRTVKKPLCTVDDVRSVFYSFSDKVHFERVDNGEFDYLIYFEEEGIDDFWYCLHDDDLQLEYHRFIREDYLDFNF

Radius of gyration: 16.67 Å; Cα contacts (8 Å, |Δi|>4): 263; chains: 1; bounding box: 41×34×40 Å

pLDDT: mean 94.77, std 5.98, range [51.44, 98.75]

Nearest PDB structures (foldseek):
  3w6k-assembly1_C  TM=3.846E-01  e=2.185E-01  Geobacillus stearothermophilus
  3w6k-assembly2_E  TM=3.921E-01  e=3.679E-01  Geobacillus stearothermophilus
  3w6j-assembly1_C  TM=2.698E-01  e=1.156E-01  Geobacillus stearothermophilus
  3w6j-assembly2_E  TM=2.472E-01  e=6.117E-02  Geobacillus stearothermophilus
  2vqc-assembly1_A  TM=3.904E-01  e=1.314E+00  Sulfolobus spindle-shaped virus 1

Solvent-accessible surface area (backbone atoms only — not comparable to full-atom values): 9897 Å² total; per-residue (Å²): 113,59,55,53,54,44,51,54,47,53,47,51,53,50,47,51,47,31,75,74,74,50,84,69,97,47,61,48,74,47,79,44,44,45,68,55,48,24,69,31,44,71,46,57,76,91,44,46,68,60,50,51,52,51,46,23,61,74,38,29,88,62,35,28,67,45,46,72,44,84,51,100,65,25,35,38,40,33,35,30,39,58,20,48,53,46,43,58,75,70,60,53,81,80,40,69,68,44,49,47,55,59,47,51,70,38,87,81,38,47,74,67,58,54,50,52,50,53,57,72,77,38,92,54,59,51,74,46,78,47,90,57,87,76,39,45,31,42,38,34,53,77,54,84,89,83,52,75,44,36,35,36,29,30,78,52,104,80,51,52,46,74,48,79,30,49,61,66,54,52,63,69,68,64,99